Protein AF-A0A839UFT2-F1 (afdb_monomer)

Organism: NCBI:txid300193

Radius of gyration: 17.23 Å; Cα contacts (8 Å, |Δi|>4): 202; chains: 1; bounding box: 42×27×41 Å

pLDDT: mean 89.96, std 6.67, range [66.5, 98.5]

Sequence (139 aa):
MPTDSLATNVKPVEKKPYFDAHYLAPDMVQLQASPLLIDTGQKRILVDTGLTSGTDWAARAGRLTKTLGAAGIAADSISMVVLTHCHPDHIGGLVADPAKQFPSADLILSEAELAIWNSPDAASKLPKWAAEFVPMVQR

Secondary structure (DSSP, 8-state):
-BGGGSSTTS-HHHHHHHHHHTT--SSB-------EEEE-SS-EEEE---PPS--GGGTT---HHHHHHHTT--GGG--EEE-S--SHHHHGGGSS-HHHHSTTPEEE--HHHHHHHTSTTHHHHS-HHHHTTHHHH--

Solvent-accessible surface area (backbone atoms only — not comparable to full-atom values): 8047 Å² total; per-residue (Å²): 83,56,38,77,81,46,70,77,89,55,58,70,87,59,50,44,60,53,29,56,76,68,77,40,62,68,61,47,41,88,80,80,69,74,55,46,79,47,76,74,91,83,48,27,37,29,36,36,39,16,27,48,59,80,40,89,92,40,70,83,46,40,50,52,69,63,51,36,51,75,71,72,42,58,47,64,64,28,46,28,38,37,39,90,53,79,50,59,53,26,42,21,53,43,69,90,44,57,61,77,59,30,63,55,33,51,82,43,66,54,69,70,56,50,54,47,50,60,35,97,60,24,50,78,78,38,59,74,88,53,26,78,50,36,79,69,70,62,108

Foldseek 3Di:
DFCCVPPVVDDLVVQQVVCVVVVHDRTDDDDDLDWDWDDPVVATEIEFQFACDDDPVCPPTNCRCVVCVVVVHDLQRHAEYEYPAPARGGCRRCQPDPCVRRVNYDYHYDPVRLCLLQDPCNLVVDDVNRSVCSVSSND

Mean predicted aligned error: 4.44 Å

Structure (mmCIF, N/CA/C/O backbone):
data_AF-A0A839UFT2-F1
#
_entry.id   AF-A0A839UFT2-F1
#
loop_
_atom_site.group_PDB
_atom_site.id
_atom_site.type_symbol
_atom_site.label_atom_id
_atom_site.label_alt_id
_atom_site.label_comp_id
_atom_site.label_asym_id
_atom_site.label_entity_id
_atom_site.label_seq_id
_atom_site.pdbx_PDB_ins_code
_atom_site.Cartn_x
_atom_site.Cartn_y
_atom_site.Cartn_z
_atom_site.occupancy
_atom_site.B_iso_or_equiv
_atom_site.auth_seq_id
_atom_site.auth_comp_id
_atom_site.auth_asym_id
_atom_site.auth_atom_id
_atom_site.pdbx_PDB_model_num
ATOM 1 N N . MET A 1 1 ? 3.064 2.199 -17.009 1.00 80.19 1 MET A N 1
ATOM 2 C CA . MET A 1 1 ? 4.465 2.092 -16.558 1.00 80.19 1 MET A CA 1
ATOM 3 C C . MET A 1 1 ? 5.276 1.475 -17.686 1.00 80.19 1 MET A C 1
ATOM 5 O O . MET A 1 1 ? 4.747 0.550 -18.290 1.00 80.19 1 MET A O 1
ATOM 9 N N . PRO A 1 2 ? 6.484 1.965 -18.002 1.00 85.56 2 PRO A N 1
ATOM 10 C CA . PRO A 1 2 ? 7.325 1.361 -19.034 1.00 85.56 2 PRO A CA 1
ATOM 11 C C . PRO A 1 2 ? 7.608 -0.118 -18.749 1.00 85.56 2 PRO A C 1
ATOM 13 O O . PRO A 1 2 ? 7.815 -0.496 -17.595 1.00 85.56 2 PRO A O 1
ATOM 16 N N . THR A 1 3 ? 7.632 -0.962 -19.779 1.00 85.25 3 THR A N 1
ATOM 17 C CA . THR A 1 3 ? 7.948 -2.398 -19.637 1.00 85.25 3 THR A CA 1
ATOM 18 C C . THR A 1 3 ? 9.373 -2.651 -19.155 1.00 85.25 3 THR A C 1
ATOM 20 O O . THR A 1 3 ? 9.623 -3.661 -18.504 1.00 85.25 3 THR A O 1
ATOM 23 N N . ASP A 1 4 ? 10.295 -1.714 -19.376 1.00 85.00 4 ASP A N 1
ATOM 24 C CA . ASP A 1 4 ? 11.662 -1.801 -18.855 1.00 85.00 4 ASP A CA 1
ATOM 25 C C . ASP A 1 4 ? 11.774 -1.630 -17.337 1.00 85.00 4 ASP A C 1
ATOM 27 O O . ASP A 1 4 ? 12.805 -1.968 -16.758 1.00 85.00 4 ASP A O 1
ATOM 31 N N . SER A 1 5 ? 10.704 -1.187 -16.671 1.00 83.19 5 SER A N 1
ATOM 32 C CA . SER A 1 5 ? 10.598 -1.225 -15.209 1.00 83.19 5 SER A CA 1
ATOM 33 C C . SER A 1 5 ? 10.250 -2.621 -14.668 1.00 83.19 5 S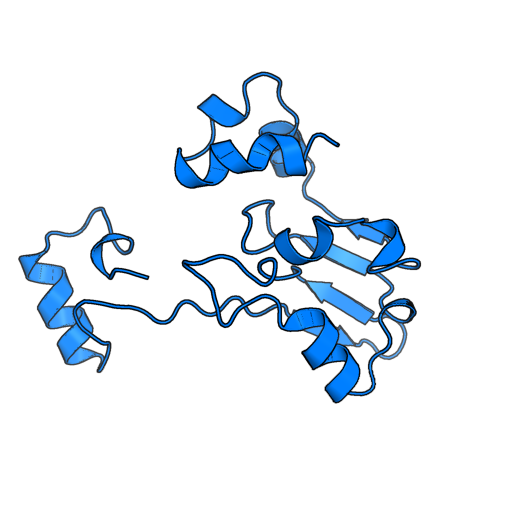ER A C 1
ATOM 35 O O . SER A 1 5 ? 10.272 -2.823 -13.457 1.00 83.19 5 SER A O 1
ATOM 37 N N . LEU A 1 6 ? 9.933 -3.587 -15.538 1.00 85.62 6 LEU A N 1
ATOM 38 C CA . LEU A 1 6 ? 9.634 -4.976 -15.187 1.00 85.62 6 LEU A CA 1
ATOM 39 C C . LEU A 1 6 ? 10.744 -5.910 -15.663 1.00 85.62 6 LEU A C 1
ATOM 41 O O . LEU A 1 6 ? 11.391 -5.662 -16.684 1.00 85.62 6 LEU A O 1
ATOM 45 N N . ALA A 1 7 ? 10.927 -7.015 -14.931 1.00 86.31 7 ALA A N 1
ATOM 46 C CA . ALA A 1 7 ? 11.907 -8.051 -15.260 1.00 86.31 7 ALA A CA 1
ATOM 47 C C . ALA A 1 7 ? 13.280 -7.441 -15.618 1.00 86.31 7 ALA A C 1
ATOM 49 O O . ALA A 1 7 ? 13.861 -7.713 -16.670 1.00 86.31 7 ALA A O 1
ATOM 50 N N . THR A 1 8 ? 13.776 -6.551 -14.749 1.00 87.31 8 THR A N 1
ATOM 51 C CA . THR A 1 8 ? 14.996 -5.747 -14.963 1.00 87.31 8 THR A CA 1
ATOM 52 C C . THR A 1 8 ? 16.267 -6.591 -15.080 1.00 87.31 8 THR A C 1
ATOM 54 O O . THR A 1 8 ? 17.294 -6.105 -15.545 1.00 87.31 8 THR A O 1
ATOM 57 N N . ASN A 1 9 ? 16.194 -7.865 -14.696 1.00 90.25 9 ASN A N 1
ATOM 58 C CA . ASN A 1 9 ? 17.248 -8.866 -14.819 1.00 90.25 9 ASN A CA 1
ATOM 59 C C . ASN A 1 9 ? 17.182 -9.698 -16.119 1.00 90.25 9 ASN A C 1
ATOM 61 O O . ASN A 1 9 ? 18.018 -10.581 -16.301 1.00 90.25 9 ASN A O 1
ATOM 65 N N . VAL A 1 10 ? 16.216 -9.450 -17.010 1.00 90.69 10 VAL A N 1
ATOM 66 C CA . VAL A 1 10 ? 16.033 -10.183 -18.277 1.00 90.69 10 VAL A CA 1
ATOM 67 C C . VAL A 1 10 ? 16.515 -9.336 -19.456 1.00 90.69 10 VAL A C 1
ATOM 69 O O . VAL A 1 10 ? 16.311 -8.118 -19.481 1.00 90.69 10 VAL A O 1
ATOM 72 N N . LYS A 1 11 ? 17.144 -9.955 -20.466 1.00 87.88 11 LYS A N 1
ATOM 73 C CA . LYS A 1 11 ? 17.624 -9.210 -21.640 1.00 87.88 11 LYS A CA 1
ATOM 74 C C . LYS A 1 11 ? 16.436 -8.676 -22.455 1.00 87.88 11 LYS A C 1
ATOM 76 O O . LYS A 1 11 ? 15.457 -9.399 -22.647 1.00 87.88 11 LYS A O 1
ATOM 81 N N . PRO A 1 12 ? 16.514 -7.459 -23.027 1.00 83.06 12 PRO A N 1
ATOM 82 C CA . PRO A 1 12 ? 15.427 -6.900 -23.841 1.00 83.06 12 PRO A CA 1
ATOM 83 C C . PRO A 1 12 ? 14.961 -7.810 -24.989 1.00 83.06 12 PRO A C 1
ATOM 85 O O . PRO A 1 12 ? 13.764 -7.906 -25.251 1.00 83.06 12 PRO A O 1
ATOM 88 N N . VAL A 1 13 ? 15.895 -8.536 -25.620 1.00 88.19 13 VAL A N 1
ATOM 89 C CA . VAL A 1 13 ? 15.613 -9.482 -26.717 1.00 88.19 13 VAL A CA 1
ATOM 90 C C . VAL A 1 13 ? 14.719 -10.658 -26.297 1.00 88.19 13 VAL A C 1
ATOM 92 O O . VAL A 1 13 ? 14.036 -11.230 -27.138 1.00 88.19 13 VAL A O 1
ATOM 95 N N . GLU A 1 14 ? 14.681 -10.995 -25.006 1.00 88.50 14 GLU A N 1
ATOM 96 C CA . GLU A 1 14 ? 13.844 -12.068 -24.451 1.00 88.50 14 GLU A CA 1
ATOM 97 C C . GLU A 1 14 ? 12.487 -11.533 -23.961 1.00 88.50 14 GLU A C 1
ATOM 99 O O . GLU A 1 14 ? 11.471 -12.219 -24.069 1.00 88.50 14 GLU A O 1
ATOM 104 N N . LYS A 1 15 ? 12.446 -10.284 -23.469 1.00 87.00 15 LYS A N 1
ATOM 105 C CA . LYS A 1 15 ? 11.234 -9.660 -22.909 1.00 87.00 15 LYS A CA 1
ATOM 106 C C . LYS A 1 15 ? 10.157 -9.388 -23.956 1.00 87.00 15 LYS A C 1
ATOM 108 O O . LYS A 1 15 ? 8.994 -9.714 -23.732 1.00 87.00 15 LYS A O 1
ATOM 113 N N . LYS A 1 16 ? 10.525 -8.789 -25.095 1.00 85.06 16 LYS A N 1
ATOM 114 C CA . LYS A 1 16 ? 9.539 -8.385 -26.111 1.00 85.06 16 LYS A CA 1
ATOM 115 C C . LYS A 1 16 ? 8.752 -9.581 -26.677 1.00 85.06 16 LYS A C 1
ATOM 117 O O . LYS A 1 16 ? 7.526 -9.512 -26.650 1.00 85.06 16 LYS A O 1
ATOM 122 N N . PRO A 1 17 ? 9.392 -10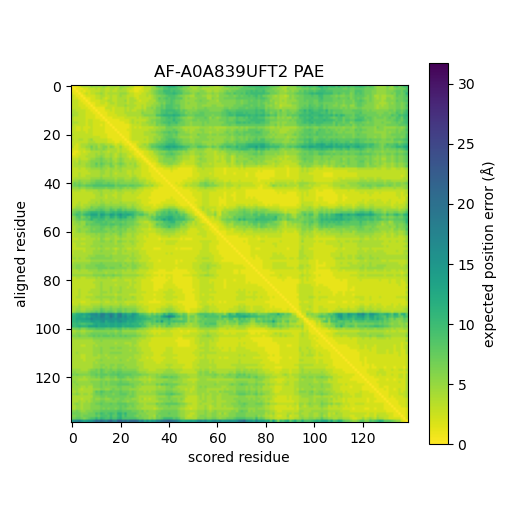.688 -27.112 1.00 89.19 17 PRO A N 1
ATOM 123 C CA . PRO A 1 17 ? 8.659 -11.868 -27.568 1.00 89.19 17 PRO A CA 1
ATOM 124 C C . PRO A 1 17 ? 7.719 -12.444 -26.505 1.00 89.19 17 PRO A C 1
ATOM 126 O O . PRO A 1 17 ? 6.632 -12.896 -26.846 1.00 89.19 17 PRO A O 1
ATOM 129 N N . TYR A 1 18 ? 8.111 -12.405 -25.226 1.00 89.94 18 TYR A N 1
ATOM 130 C CA . TYR A 1 18 ? 7.262 -12.860 -24.125 1.00 89.94 18 TYR A CA 1
ATOM 131 C C . TYR A 1 18 ? 6.002 -11.994 -23.987 1.00 89.94 18 TYR A C 1
ATOM 133 O O . TYR A 1 18 ? 4.895 -12.525 -23.960 1.00 89.94 18 TYR A O 1
ATOM 141 N N . PHE A 1 19 ? 6.138 -10.664 -23.946 1.00 89.12 19 PHE A N 1
ATOM 142 C CA . PHE A 1 19 ? 4.971 -9.779 -23.867 1.00 89.12 19 PHE A CA 1
ATOM 143 C C . PHE A 1 19 ? 4.054 -9.924 -25.085 1.00 89.12 19 PHE A C 1
ATOM 145 O O . PHE A 1 19 ? 2.845 -10.076 -24.903 1.00 89.12 19 PHE A O 1
ATOM 152 N N . ASP A 1 20 ? 4.627 -9.993 -26.290 1.00 87.31 20 ASP A N 1
ATOM 153 C CA . ASP A 1 20 ? 3.875 -10.210 -27.529 1.00 87.31 20 ASP A CA 1
ATOM 154 C C . ASP A 1 20 ? 3.093 -11.543 -27.484 1.00 87.31 20 ASP A C 1
ATOM 156 O O . ASP A 1 20 ? 1.903 -11.577 -27.798 1.00 87.31 20 ASP A O 1
ATOM 160 N N . ALA A 1 21 ? 3.724 -12.634 -27.030 1.00 92.62 21 ALA A N 1
ATOM 161 C CA . ALA A 1 21 ? 3.099 -13.958 -26.925 1.00 92.62 21 ALA A CA 1
ATOM 162 C C . ALA A 1 21 ? 1.961 -14.032 -25.889 1.00 92.62 21 ALA A C 1
ATOM 164 O O . ALA A 1 21 ? 1.095 -14.902 -25.984 1.00 92.62 21 ALA A O 1
ATOM 165 N N . HIS A 1 22 ? 1.949 -13.121 -24.912 1.00 91.56 22 HIS A N 1
ATOM 166 C CA . HIS A 1 22 ? 0.937 -13.041 -23.856 1.00 91.56 22 HIS A CA 1
ATOM 167 C C . HIS A 1 22 ? -0.060 -11.892 -24.049 1.00 91.56 22 HIS A C 1
ATOM 169 O O . HIS A 1 22 ? -0.819 -11.586 -23.129 1.00 91.56 22 HIS A O 1
ATOM 175 N N . TYR A 1 23 ? -0.094 -11.280 -25.238 1.00 90.81 23 TYR A N 1
ATOM 176 C CA . TYR A 1 23 ? -1.000 -10.174 -25.568 1.00 90.81 23 TYR A CA 1
ATOM 177 C C . TYR A 1 23 ? -0.842 -8.962 -24.633 1.00 90.81 23 TYR A C 1
ATOM 179 O O . TYR A 1 23 ? -1.797 -8.227 -24.372 1.00 90.81 23 TYR A O 1
ATOM 187 N N . LEU A 1 24 ? 0.372 -8.752 -24.119 1.00 88.81 24 LEU A N 1
ATOM 188 C CA . LEU A 1 24 ? 0.736 -7.591 -23.318 1.00 88.81 24 LEU A CA 1
ATOM 189 C C . LEU A 1 24 ? 1.364 -6.529 -24.220 1.00 88.81 24 LEU A C 1
ATOM 191 O O . LEU A 1 24 ? 2.088 -6.842 -25.163 1.00 88.81 24 LEU A O 1
ATOM 195 N N . ALA A 1 25 ? 1.093 -5.255 -23.933 1.00 85.31 25 ALA A N 1
ATOM 196 C CA . ALA A 1 25 ? 1.681 -4.169 -24.704 1.00 85.31 25 ALA A CA 1
ATOM 197 C C . ALA A 1 25 ? 3.217 -4.148 -24.522 1.00 85.31 25 ALA A C 1
ATOM 199 O O . ALA A 1 25 ? 3.696 -4.240 -23.389 1.00 85.31 25 ALA A O 1
ATOM 200 N N . PRO A 1 26 ? 3.991 -4.009 -25.615 1.00 77.44 26 PRO A N 1
ATOM 201 C CA . PRO A 1 26 ? 5.437 -4.245 -25.603 1.00 77.44 26 PRO A CA 1
ATOM 202 C C . PRO A 1 26 ? 6.231 -3.165 -24.859 1.00 77.44 26 PRO A C 1
ATOM 204 O O . PRO A 1 26 ? 7.300 -3.457 -24.326 1.00 77.44 26 PRO A O 1
ATOM 207 N N . ASP A 1 27 ? 5.690 -1.946 -24.778 1.00 84.19 27 ASP A N 1
ATOM 208 C CA . ASP A 1 27 ? 6.402 -0.778 -24.241 1.00 84.19 27 ASP A CA 1
ATOM 209 C C . ASP A 1 27 ? 5.813 -0.270 -22.918 1.00 84.19 27 ASP A C 1
ATOM 211 O O . ASP A 1 27 ? 6.482 0.420 -22.148 1.00 84.19 27 ASP A O 1
ATOM 215 N N . MET A 1 28 ? 4.546 -0.592 -22.634 1.00 85.69 28 MET A N 1
ATOM 216 C CA . MET A 1 28 ? 3.808 -0.050 -21.493 1.00 85.69 28 MET A CA 1
ATOM 217 C C . MET A 1 28 ? 2.936 -1.109 -20.831 1.00 85.69 28 MET A C 1
ATOM 219 O O . MET A 1 28 ? 2.046 -1.675 -21.451 1.00 85.69 28 MET A O 1
ATOM 223 N N . VAL A 1 29 ? 3.106 -1.287 -19.526 1.00 84.94 29 VAL A N 1
ATOM 224 C CA . VAL A 1 29 ? 2.220 -2.097 -18.689 1.00 84.94 29 VAL A CA 1
ATOM 225 C C . VAL A 1 29 ? 1.238 -1.218 -17.933 1.00 84.94 29 VAL A C 1
ATOM 227 O O . VAL A 1 29 ? 1.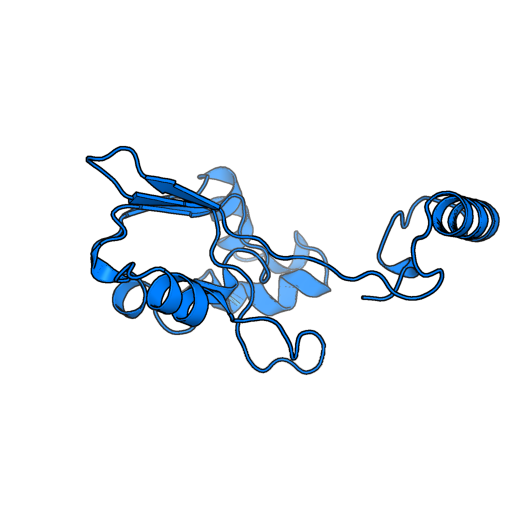586 -0.166 -17.376 1.00 84.94 29 VAL A O 1
ATOM 230 N N . GLN A 1 30 ? -0.007 -1.682 -17.884 1.00 84.19 30 GLN A N 1
ATOM 231 C CA . GLN A 1 30 ? -1.009 -1.168 -16.968 1.00 84.19 30 GLN A CA 1
ATOM 232 C C . GLN A 1 30 ? -0.793 -1.799 -15.589 1.00 84.19 30 GLN A C 1
ATOM 234 O O . GLN A 1 30 ? -1.195 -2.932 -15.346 1.00 84.19 30 GLN A O 1
ATOM 239 N N . LEU A 1 31 ? -0.152 -1.056 -14.687 1.00 82.81 31 LEU A N 1
ATOM 240 C CA . LEU A 1 31 ? -0.033 -1.460 -13.290 1.00 82.81 31 LEU A CA 1
ATOM 241 C C . LEU A 1 31 ? -1.388 -1.277 -12.596 1.00 82.81 31 LEU A C 1
ATOM 243 O O . LEU A 1 31 ? -1.991 -0.203 -12.675 1.00 82.81 31 LEU A O 1
ATOM 247 N N . GLN A 1 32 ? -1.865 -2.323 -11.928 1.00 85.94 32 GLN A N 1
ATOM 248 C CA . GLN A 1 32 ? -3.100 -2.291 -11.152 1.00 85.94 32 GLN A CA 1
ATOM 249 C C . GLN A 1 32 ? -2.766 -2.309 -9.661 1.00 85.94 32 GLN A C 1
ATOM 251 O O . GLN A 1 32 ? -2.417 -3.352 -9.122 1.00 85.94 32 GLN A O 1
ATOM 256 N N . ALA A 1 33 ? -2.926 -1.172 -8.987 1.00 87.81 33 ALA A N 1
ATOM 257 C CA . ALA A 1 33 ? -2.968 -1.142 -7.530 1.00 87.81 33 ALA A CA 1
ATOM 258 C C . ALA A 1 33 ? -4.389 -1.502 -7.082 1.00 87.81 33 ALA A C 1
ATOM 260 O O . ALA A 1 33 ? -5.324 -0.722 -7.293 1.00 87.81 33 ALA A O 1
ATOM 261 N N . SER A 1 34 ? -4.548 -2.700 -6.524 1.00 91.50 34 SER A N 1
ATOM 262 C CA . SER A 1 34 ? -5.856 -3.277 -6.199 1.00 91.50 34 SER A CA 1
ATOM 263 C C . SER A 1 34 ? -5.935 -3.624 -4.713 1.00 91.50 34 SER A C 1
ATOM 265 O O . SER A 1 34 ? -5.662 -4.766 -4.349 1.00 91.50 34 SER A O 1
ATOM 267 N N . PRO A 1 35 ? -6.304 -2.659 -3.852 1.00 95.12 35 PRO A N 1
ATOM 268 C CA . PRO A 1 35 ? -6.653 -2.950 -2.469 1.00 95.12 35 PRO A CA 1
ATOM 269 C C . PRO A 1 35 ? -7.741 -4.021 -2.374 1.00 95.12 35 PRO A C 1
ATOM 271 O O . PRO A 1 35 ? -8.686 -4.023 -3.171 1.00 95.12 35 PRO A O 1
ATOM 274 N N . LEU A 1 36 ? -7.630 -4.903 -1.384 1.00 97.25 36 LEU A N 1
ATOM 275 C CA . LEU A 1 36 ? -8.604 -5.963 -1.128 1.00 97.25 36 LEU A CA 1
ATOM 276 C C . LEU A 1 36 ? -9.428 -5.617 0.108 1.00 97.25 36 LEU A C 1
ATOM 278 O O . LEU A 1 36 ? -8.875 -5.365 1.172 1.00 97.25 36 LEU A O 1
ATOM 282 N N . LEU A 1 37 ? -10.753 -5.671 -0.008 1.00 97.94 37 LEU A N 1
ATOM 283 C CA . LEU A 1 37 ? -11.643 -5.605 1.145 1.00 97.94 37 LEU A CA 1
ATOM 284 C C . LEU A 1 37 ? -12.129 -7.008 1.512 1.00 97.94 37 LEU A C 1
ATOM 286 O O . LEU A 1 37 ? -12.694 -7.713 0.676 1.00 97.94 37 LEU A O 1
ATOM 290 N N . ILE A 1 38 ? -11.954 -7.377 2.775 1.00 98.38 38 ILE A N 1
ATOM 291 C CA . ILE A 1 38 ? -12.481 -8.605 3.367 1.00 98.38 38 ILE A CA 1
ATOM 292 C C . ILE A 1 38 ? -13.590 -8.207 4.340 1.00 98.38 38 ILE A C 1
ATOM 294 O O . ILE A 1 38 ? -13.334 -7.514 5.324 1.00 98.38 38 ILE A O 1
ATOM 298 N N . ASP A 1 39 ? -14.816 -8.649 4.068 1.00 97.75 39 ASP A N 1
ATOM 299 C CA . ASP A 1 39 ? -15.962 -8.480 4.964 1.00 97.75 39 ASP A CA 1
ATOM 300 C C . ASP A 1 39 ? -16.311 -9.837 5.588 1.00 97.75 39 ASP A C 1
ATOM 302 O O . ASP A 1 39 ? -16.671 -10.785 4.889 1.00 97.75 39 ASP A O 1
ATOM 306 N N . THR A 1 40 ? -16.157 -9.946 6.907 1.00 97.25 40 THR A N 1
ATOM 307 C CA . THR A 1 40 ? -16.459 -11.173 7.663 1.00 97.25 40 THR A CA 1
ATOM 308 C C . THR A 1 40 ? -17.888 -11.194 8.211 1.00 97.25 40 THR A C 1
ATOM 310 O O . THR A 1 40 ? -18.255 -12.113 8.943 1.00 97.25 40 THR A O 1
ATOM 313 N N . GLY A 1 41 ? -18.681 -10.153 7.939 1.00 95.88 41 GLY A N 1
ATOM 314 C CA . GLY A 1 41 ? -19.973 -9.883 8.572 1.00 95.88 41 GLY A CA 1
ATOM 315 C C . GLY A 1 41 ? -19.868 -9.231 9.955 1.00 95.88 41 GLY A C 1
ATOM 316 O O . GLY A 1 41 ? -20.845 -8.663 10.434 1.00 95.88 41 GLY A O 1
ATOM 317 N N . GLN A 1 42 ? -18.695 -9.280 10.595 1.00 95.81 42 GLN A N 1
ATOM 318 C CA . GLN A 1 42 ? -18.424 -8.638 11.892 1.00 95.81 42 GLN A CA 1
ATOM 319 C C . GLN A 1 42 ? -17.367 -7.539 11.789 1.00 95.81 42 GLN A C 1
ATOM 321 O O . GLN A 1 42 ? -17.379 -6.585 12.563 1.00 95.81 42 GLN A O 1
ATOM 326 N N . LYS A 1 43 ? -16.426 -7.696 10.856 1.00 96.62 43 LYS A N 1
ATOM 327 C CA . LYS A 1 43 ? -15.311 -6.783 10.625 1.00 96.62 43 LYS A CA 1
ATOM 328 C C . LYS A 1 43 ? -15.127 -6.563 9.134 1.00 96.62 43 LYS A C 1
ATOM 330 O O . LYS A 1 43 ? -15.300 -7.482 8.335 1.00 96.62 43 LYS A O 1
ATOM 335 N N . ARG A 1 44 ? -14.695 -5.352 8.795 1.00 98.19 44 ARG A N 1
ATOM 336 C CA . ARG A 1 44 ? -14.201 -4.993 7.466 1.00 98.19 44 ARG A CA 1
ATOM 337 C C . ARG A 1 44 ? -12.715 -4.715 7.557 1.00 98.19 44 ARG A C 1
ATOM 339 O O . ARG A 1 44 ? -12.297 -3.821 8.298 1.00 98.19 44 ARG A O 1
ATOM 346 N N . ILE A 1 45 ? -11.944 -5.513 6.837 1.00 98.50 45 ILE A N 1
ATOM 347 C CA . ILE A 1 45 ? -10.486 -5.469 6.814 1.00 98.50 45 ILE A CA 1
ATOM 348 C C . ILE A 1 45 ? -10.078 -5.033 5.418 1.00 98.50 45 ILE A C 1
ATOM 350 O O . ILE A 1 45 ? -10.390 -5.707 4.437 1.00 98.50 45 ILE A O 1
ATOM 354 N N . LEU A 1 46 ? -9.398 -3.902 5.335 1.00 98.25 46 LEU A N 1
ATOM 355 C CA . LEU A 1 46 ? -8.846 -3.389 4.097 1.00 98.25 46 LEU A CA 1
ATOM 356 C C . LEU A 1 46 ? -7.364 -3.768 4.021 1.00 98.25 46 LEU A C 1
ATOM 358 O O . LEU A 1 46 ? -6.594 -3.406 4.904 1.00 98.25 46 LEU A O 1
ATOM 362 N N . VAL A 1 47 ? -6.966 -4.497 2.984 1.00 98.31 47 VAL A N 1
ATOM 363 C CA . VAL A 1 47 ? -5.567 -4.825 2.698 1.00 98.31 47 VAL A CA 1
ATOM 364 C C . VAL A 1 47 ? -5.047 -3.846 1.654 1.00 98.31 47 VAL A C 1
ATOM 366 O O . VAL A 1 47 ? -5.556 -3.818 0.529 1.00 98.31 47 VAL A O 1
ATOM 369 N N . ASP A 1 48 ? -4.036 -3.071 2.042 1.00 96.88 48 ASP A N 1
ATOM 370 C CA . ASP A 1 48 ? -3.476 -1.930 1.316 1.00 96.88 48 ASP A CA 1
ATOM 371 C C . ASP A 1 48 ? -4.482 -0.812 1.007 1.00 96.88 48 ASP A C 1
ATOM 373 O O . ASP A 1 48 ? -5.691 -0.934 1.182 1.00 96.88 48 ASP A O 1
ATOM 377 N N . THR A 1 49 ? -3.977 0.339 0.565 1.00 94.94 49 THR A N 1
ATOM 378 C CA . THR A 1 49 ? -4.787 1.548 0.338 1.00 94.94 49 THR A CA 1
ATOM 379 C C . THR A 1 49 ? -4.592 2.197 -1.033 1.00 94.94 49 THR A C 1
ATOM 381 O O . THR A 1 49 ? -5.267 3.174 -1.369 1.00 94.94 49 THR A O 1
ATOM 384 N N . GLY A 1 50 ? -3.740 1.615 -1.877 1.00 93.00 50 GLY A N 1
ATOM 385 C CA . GLY A 1 50 ? -3.484 2.118 -3.222 1.00 93.00 50 GLY A CA 1
ATOM 386 C C . GLY A 1 50 ? -2.589 3.360 -3.230 1.00 93.00 50 GLY A C 1
ATOM 387 O O . GLY A 1 50 ? -2.090 3.798 -2.197 1.00 93.00 50 GLY A O 1
ATOM 388 N N . LEU A 1 51 ? -2.415 3.955 -4.414 1.00 90.06 51 LEU A N 1
ATOM 389 C CA . LEU A 1 51 ? -1.691 5.218 -4.590 1.00 90.06 51 LEU A CA 1
ATOM 390 C C . LEU A 1 51 ? -2.574 6.426 -4.259 1.00 90.06 51 LEU A C 1
ATOM 392 O O . LEU A 1 51 ? -3.788 6.392 -4.468 1.00 90.06 51 LEU A O 1
ATOM 396 N N . THR A 1 52 ? -1.936 7.545 -3.923 1.00 84.81 52 THR A N 1
ATOM 397 C CA . THR A 1 52 ? -2.546 8.883 -3.907 1.00 84.81 52 THR A CA 1
ATOM 398 C C . THR A 1 52 ? -3.044 9.303 -5.297 1.00 84.81 52 THR A C 1
ATOM 400 O O . THR A 1 52 ? -2.450 8.970 -6.324 1.00 84.81 52 THR A O 1
ATOM 403 N N . SER A 1 53 ? -4.136 10.070 -5.351 1.00 81.69 53 SER A N 1
ATOM 404 C CA . SER A 1 53 ? -4.617 10.698 -6.589 1.00 81.69 53 SER A CA 1
ATOM 405 C C . SER A 1 53 ? -3.733 11.869 -7.027 1.00 81.69 53 SER A C 1
ATOM 407 O O . SER A 1 53 ? -3.193 12.579 -6.183 1.00 81.69 53 SER A O 1
ATOM 409 N N . GLY A 1 54 ? -3.702 12.160 -8.330 1.00 73.75 54 GLY A N 1
ATOM 410 C CA . GLY A 1 54 ? -3.174 13.432 -8.839 1.00 73.75 54 GLY A CA 1
ATOM 411 C C . GLY A 1 54 ? -1.662 13.476 -9.061 1.00 73.75 54 GLY A C 1
ATOM 412 O O . GLY A 1 54 ? -1.101 14.562 -9.131 1.00 73.75 54 GLY A O 1
ATOM 413 N N . THR A 1 55 ? -1.001 12.324 -9.186 1.00 74.69 55 THR A N 1
ATOM 414 C CA . THR A 1 55 ? 0.387 12.257 -9.663 1.00 74.69 55 THR A CA 1
ATOM 415 C C . THR A 1 55 ? 0.423 12.145 -11.190 1.00 74.69 55 THR A C 1
ATOM 417 O O . THR A 1 55 ? -0.406 11.454 -11.788 1.00 74.69 55 THR A O 1
ATOM 420 N N . ASP A 1 56 ? 1.406 12.783 -11.832 1.00 79.12 56 ASP A N 1
ATOM 421 C CA . ASP A 1 56 ? 1.523 12.813 -13.301 1.00 79.12 56 ASP A CA 1
ATOM 422 C C . ASP A 1 56 ? 1.645 11.411 -13.914 1.00 79.12 56 ASP A C 1
ATOM 424 O O . ASP A 1 56 ? 1.043 11.100 -14.943 1.00 79.12 56 ASP A O 1
ATOM 428 N N . TRP A 1 57 ? 2.389 10.523 -13.252 1.00 77.38 57 TRP A N 1
ATOM 429 C CA . TRP A 1 57 ? 2.639 9.164 -13.731 1.00 77.38 57 TRP A CA 1
ATOM 430 C C . TRP A 1 57 ? 1.502 8.178 -13.411 1.00 77.38 57 TRP A C 1
ATOM 432 O O . TRP A 1 57 ? 1.449 7.097 -14.005 1.00 77.38 57 TRP A O 1
ATOM 442 N N . ALA A 1 58 ? 0.575 8.540 -12.514 1.00 80.19 58 ALA A N 1
ATOM 443 C CA . ALA A 1 58 ? -0.557 7.708 -12.112 1.00 80.19 58 ALA A CA 1
ATOM 444 C C . ALA A 1 58 ? -1.886 8.480 -12.111 1.00 80.19 58 ALA A C 1
ATOM 446 O O . ALA A 1 58 ? -2.720 8.317 -11.221 1.00 80.19 58 ALA A O 1
ATOM 447 N N . ALA A 1 59 ? -2.140 9.261 -13.166 1.00 84.50 59 ALA A N 1
ATOM 448 C CA . ALA A 1 59 ? -3.332 10.106 -13.308 1.00 84.50 59 ALA A CA 1
ATOM 449 C C . ALA A 1 59 ? -4.688 9.379 -13.127 1.00 84.50 59 ALA A C 1
ATOM 451 O O . ALA A 1 59 ? -5.712 10.017 -12.895 1.00 84.50 59 ALA A O 1
ATOM 452 N N . ARG A 1 60 ? -4.720 8.042 -13.243 1.00 86.00 60 ARG A N 1
ATOM 453 C CA . ARG A 1 60 ? -5.922 7.204 -13.059 1.00 86.00 60 ARG A CA 1
ATOM 454 C C . ARG A 1 60 ? -6.005 6.504 -11.692 1.00 86.00 60 ARG A C 1
ATOM 456 O O . ARG A 1 60 ? -6.946 5.736 -11.480 1.00 86.00 60 ARG A O 1
ATOM 463 N N . ALA A 1 61 ? -5.035 6.713 -10.804 1.00 88.56 61 ALA A N 1
ATOM 464 C CA . ALA A 1 61 ? -4.973 6.098 -9.479 1.00 88.56 61 ALA A CA 1
ATOM 465 C C . ALA A 1 61 ? -5.767 6.901 -8.425 1.00 88.56 61 ALA A C 1
ATOM 467 O O . ALA A 1 61 ? -6.584 7.752 -8.780 1.00 88.56 61 ALA A O 1
ATOM 468 N N . GLY A 1 62 ? -5.605 6.592 -7.131 1.00 89.06 62 GLY A N 1
ATOM 469 C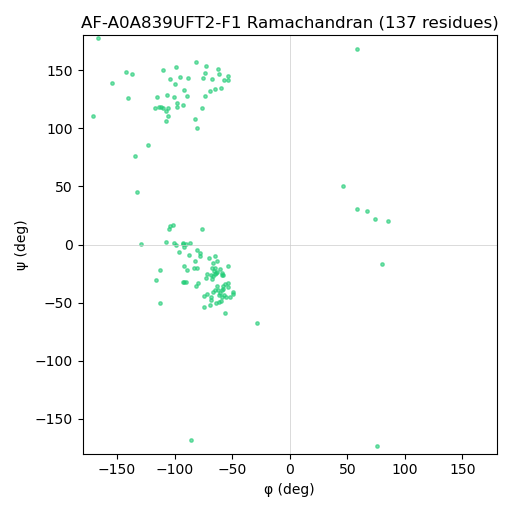 CA . GLY A 1 62 ? -6.313 7.295 -6.048 1.00 89.06 62 GLY A CA 1
ATOM 470 C C . GLY A 1 62 ? -7.820 7.068 -6.017 1.00 89.06 62 GLY A C 1
ATOM 471 O O . GLY A 1 62 ? -8.587 7.935 -5.606 1.00 89.06 62 GLY A O 1
ATOM 472 N N . ARG A 1 63 ? -8.277 5.904 -6.487 1.00 91.19 63 ARG A N 1
ATOM 473 C CA . ARG A 1 63 ? -9.708 5.606 -6.645 1.00 91.19 63 ARG A CA 1
ATOM 474 C C . ARG A 1 63 ? -10.345 4.934 -5.433 1.00 91.19 63 ARG A C 1
ATOM 476 O O . ARG A 1 63 ? -11.550 4.692 -5.482 1.00 91.19 63 ARG A O 1
ATOM 483 N N . LEU A 1 64 ? -9.586 4.628 -4.381 1.00 92.69 64 LEU A N 1
ATOM 484 C CA . LEU A 1 64 ? -10.055 3.810 -3.261 1.00 92.69 64 LEU A CA 1
ATOM 485 C C . LEU A 1 64 ? -11.315 4.385 -2.600 1.00 92.69 64 LEU A C 1
ATOM 487 O O . LEU A 1 64 ? -12.356 3.736 -2.637 1.00 92.69 64 LEU A O 1
ATOM 491 N N . THR A 1 65 ? -11.262 5.620 -2.091 1.00 89.56 65 THR A N 1
ATOM 492 C CA . THR A 1 65 ? -12.400 6.270 -1.411 1.00 89.56 65 THR A CA 1
ATOM 493 C C . THR A 1 65 ? -13.645 6.307 -2.291 1.00 89.56 65 THR A C 1
ATOM 495 O O . THR A 1 65 ? -14.740 5.952 -1.863 1.00 89.56 65 THR A O 1
ATOM 498 N N . LYS A 1 66 ? -13.472 6.684 -3.565 1.00 91.38 66 LYS A N 1
ATOM 499 C CA . LYS A 1 66 ? -14.563 6.717 -4.545 1.00 91.38 66 LYS A CA 1
ATOM 500 C C . LYS A 1 66 ? -15.155 5.325 -4.783 1.00 91.38 66 LYS A C 1
ATOM 502 O O . LYS A 1 66 ? -16.363 5.204 -4.953 1.00 91.38 66 LYS A O 1
ATOM 507 N N . THR A 1 67 ? -14.316 4.293 -4.822 1.00 93.88 67 THR A N 1
ATOM 508 C CA . THR A 1 67 ? -14.735 2.908 -5.078 1.00 93.88 67 THR A CA 1
ATOM 509 C C . THR A 1 67 ? -15.481 2.326 -3.880 1.00 93.88 67 THR A C 1
ATOM 511 O O . THR A 1 67 ? -16.536 1.733 -4.073 1.00 93.88 67 THR A O 1
ATOM 514 N N . LEU A 1 68 ? -15.005 2.574 -2.655 1.00 94.81 68 LEU A N 1
ATOM 515 C CA . LEU A 1 68 ? -15.716 2.208 -1.425 1.00 94.81 68 LEU A CA 1
ATOM 516 C C . LEU A 1 68 ? -17.089 2.890 -1.355 1.00 94.81 68 LEU A C 1
ATOM 518 O O . LEU A 1 68 ? -18.101 2.216 -1.175 1.00 94.81 68 LEU A O 1
ATOM 522 N N . GLY A 1 69 ? -17.146 4.203 -1.605 1.00 95.00 69 GLY A N 1
ATOM 523 C CA . GLY A 1 69 ? -18.406 4.950 -1.616 1.00 95.00 69 GLY A CA 1
ATOM 524 C C . GLY A 1 69 ? -19.395 4.446 -2.672 1.00 95.00 69 GLY A C 1
ATOM 525 O O . GLY A 1 69 ? -20.575 4.274 -2.377 1.00 9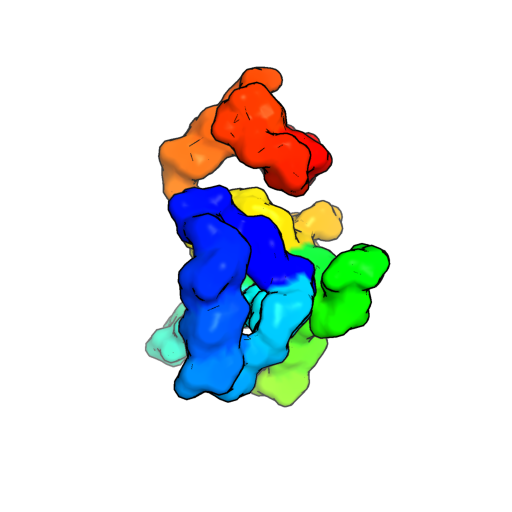5.00 69 GLY A O 1
ATOM 526 N N . ALA A 1 70 ? -18.920 4.129 -3.881 1.00 97.06 70 ALA A N 1
ATOM 527 C CA . ALA A 1 70 ? -19.754 3.542 -4.933 1.00 97.06 70 ALA A CA 1
ATOM 528 C C . ALA A 1 70 ? -20.282 2.138 -4.579 1.00 97.06 70 ALA A C 1
ATOM 530 O O . ALA A 1 70 ? -21.333 1.743 -5.077 1.00 97.06 70 ALA A O 1
ATOM 531 N N . ALA A 1 71 ? -19.579 1.406 -3.712 1.00 96.31 71 ALA A N 1
ATOM 532 C CA . ALA A 1 71 ? -20.010 0.118 -3.176 1.00 96.31 71 ALA A CA 1
ATOM 533 C C . ALA A 1 71 ? -20.906 0.241 -1.925 1.00 96.31 71 ALA A C 1
ATOM 535 O O . ALA A 1 71 ? -21.303 -0.776 -1.362 1.00 96.31 71 ALA A O 1
ATOM 536 N N . GLY A 1 72 ? -21.227 1.461 -1.470 1.00 96.88 72 GLY A N 1
ATOM 537 C CA . GLY A 1 72 ? -22.015 1.688 -0.253 1.00 96.88 72 GLY A CA 1
ATOM 538 C C . GLY A 1 72 ? -21.243 1.428 1.045 1.00 96.88 72 GLY A C 1
ATOM 539 O O . GLY A 1 72 ? -21.844 1.164 2.084 1.00 96.88 72 GLY A O 1
ATOM 540 N N . ILE A 1 73 ? -19.911 1.478 0.992 1.00 97.06 73 ILE A N 1
ATOM 541 C CA . ILE A 1 73 ? -19.028 1.177 2.119 1.00 97.06 73 ILE A CA 1
ATOM 542 C C . ILE A 1 73 ? -18.468 2.490 2.649 1.00 97.06 73 ILE A C 1
ATOM 544 O O . ILE A 1 73 ? -17.669 3.159 1.992 1.00 97.06 73 ILE A O 1
ATOM 548 N N . ALA A 1 74 ? -18.911 2.866 3.844 1.00 95.00 74 ALA A N 1
ATOM 549 C CA . ALA A 1 74 ? -18.420 4.048 4.531 1.00 95.00 74 ALA A CA 1
ATOM 550 C C . ALA A 1 74 ? -17.018 3.791 5.111 1.00 95.00 74 ALA A C 1
ATOM 552 O O . ALA A 1 74 ? -16.716 2.682 5.557 1.00 95.00 74 ALA A O 1
ATOM 553 N N . ALA A 1 75 ? -16.145 4.798 5.084 1.00 93.00 75 ALA A N 1
ATOM 554 C CA . ALA A 1 75 ? -14.757 4.638 5.518 1.00 93.00 75 ALA A CA 1
ATOM 555 C C . ALA A 1 75 ? -14.626 4.385 7.034 1.00 93.00 75 ALA A C 1
ATOM 557 O O . ALA A 1 75 ? -13.735 3.659 7.460 1.00 93.00 75 ALA A O 1
ATOM 558 N N . ASP A 1 76 ? -15.554 4.913 7.832 1.00 94.81 76 ASP A N 1
ATOM 559 C CA . ASP A 1 76 ? -15.685 4.649 9.272 1.00 94.81 76 ASP A CA 1
ATOM 560 C C . ASP A 1 76 ? -16.115 3.206 9.592 1.00 94.81 76 ASP A C 1
ATOM 562 O O . ASP A 1 76 ? -15.877 2.712 10.688 1.00 94.81 76 ASP A O 1
ATOM 566 N N . SER A 1 77 ? -16.702 2.491 8.630 1.00 96.81 77 SER A N 1
ATOM 567 C CA . SER A 1 77 ? -17.048 1.077 8.792 1.00 96.81 77 SER A CA 1
ATOM 568 C C . SER A 1 77 ? -15.848 0.138 8.637 1.00 96.81 77 SER A C 1
ATOM 570 O O . SER A 1 77 ? -15.971 -1.058 8.906 1.00 96.81 77 SER A O 1
ATOM 572 N N . ILE A 1 78 ? -14.698 0.650 8.181 1.00 97.62 78 ILE A N 1
ATOM 573 C CA . ILE A 1 78 ? -13.456 -0.117 8.103 1.00 97.62 78 ILE A CA 1
ATOM 574 C C . ILE A 1 78 ? -12.882 -0.244 9.512 1.00 97.62 78 ILE A C 1
ATOM 576 O O . ILE A 1 78 ? -12.533 0.742 10.150 1.00 97.62 78 ILE A O 1
ATOM 580 N N . SER A 1 79 ? -12.781 -1.484 9.983 1.00 97.62 79 SER A N 1
ATOM 581 C CA . SER A 1 79 ? -12.291 -1.803 11.329 1.00 97.62 79 SER A CA 1
ATOM 582 C C . SER A 1 79 ? -10.779 -2.001 11.395 1.00 97.62 79 SER A C 1
ATOM 584 O O . SER A 1 79 ? -10.189 -1.921 12.465 1.00 97.62 79 SER A O 1
ATOM 586 N N . MET A 1 80 ? -10.148 -2.308 10.262 1.00 97.62 80 MET A N 1
ATOM 587 C CA . MET A 1 80 ? -8.719 -2.586 10.206 1.00 97.62 80 MET A CA 1
ATOM 588 C C . MET A 1 80 ? -8.176 -2.277 8.818 1.00 97.62 80 MET A C 1
ATOM 590 O O . MET A 1 80 ? -8.806 -2.624 7.816 1.00 97.62 80 MET A O 1
ATOM 594 N N . VAL A 1 81 ? -6.991 -1.680 8.774 1.00 97.50 81 VAL A N 1
ATOM 595 C CA . VAL A 1 81 ? -6.191 -1.520 7.561 1.00 97.50 81 VAL A CA 1
ATOM 596 C C . VAL A 1 81 ? -4.898 -2.299 7.755 1.00 97.50 81 VAL A C 1
ATOM 598 O O . VAL A 1 81 ? -4.118 -1.999 8.655 1.00 97.50 81 VAL A O 1
ATOM 601 N N . VAL A 1 82 ? -4.672 -3.309 6.922 1.00 97.81 82 VAL A N 1
ATOM 602 C CA . VAL A 1 82 ? -3.460 -4.130 6.926 1.00 97.81 82 VAL A CA 1
ATOM 603 C C . VAL A 1 82 ? -2.613 -3.733 5.731 1.00 97.81 82 VAL A C 1
ATOM 605 O O . VAL A 1 82 ? -3.035 -3.898 4.589 1.00 97.81 82 VAL A O 1
ATOM 608 N N . LEU A 1 83 ? -1.418 -3.218 5.980 1.00 96.75 83 LEU A N 1
ATOM 609 C CA . LEU A 1 83 ? -0.457 -2.919 4.927 1.00 96.75 83 LEU A CA 1
ATOM 610 C C . LEU A 1 83 ? 0.414 -4.147 4.671 1.00 96.75 83 LEU A C 1
ATOM 612 O O . LEU A 1 83 ? 1.013 -4.699 5.596 1.00 96.75 83 LEU A O 1
ATOM 616 N N . THR A 1 84 ? 0.506 -4.559 3.409 1.00 97.31 84 THR A N 1
ATOM 617 C CA . THR A 1 84 ? 1.461 -5.593 2.991 1.00 97.31 84 THR A CA 1
ATOM 618 C C . THR A 1 84 ? 2.892 -5.081 3.126 1.00 97.31 84 THR A C 1
ATOM 620 O O . THR A 1 84 ? 3.765 -5.820 3.577 1.00 97.31 84 THR A O 1
ATOM 623 N N . HIS A 1 85 ? 3.114 -3.817 2.756 1.00 95.38 85 HIS A N 1
ATOM 624 C CA . HIS A 1 85 ? 4.364 -3.074 2.886 1.00 95.38 85 HIS A CA 1
ATOM 625 C C . HIS A 1 85 ? 4.119 -1.566 2.664 1.00 95.38 85 HIS A C 1
ATOM 627 O O . HIS A 1 85 ? 2.995 -1.151 2.369 1.00 95.38 85 HIS A O 1
ATOM 633 N N . CYS A 1 86 ? 5.155 -0.733 2.796 1.00 93.81 86 CYS A N 1
ATOM 634 C CA . CYS A 1 86 ? 5.024 0.731 2.806 1.00 93.81 86 CYS A CA 1
ATOM 635 C C . CYS A 1 86 ? 5.386 1.427 1.483 1.00 93.81 86 CYS A C 1
ATOM 637 O O . CYS A 1 86 ? 5.576 2.646 1.464 1.00 93.81 86 CYS A O 1
ATOM 639 N N . HIS A 1 87 ? 5.451 0.706 0.357 1.00 93.00 87 HIS A N 1
ATOM 640 C CA . HIS A 1 87 ? 5.618 1.385 -0.928 1.00 93.00 87 HIS A CA 1
ATOM 641 C C . HIS A 1 87 ? 4.424 2.316 -1.233 1.00 93.00 87 HIS A C 1
ATOM 643 O O . HIS A 1 87 ? 3.295 2.050 -0.804 1.00 93.00 87 HIS A O 1
ATOM 649 N N . PRO A 1 88 ? 4.644 3.410 -1.987 1.00 89.12 88 PRO A N 1
ATOM 650 C CA . PRO A 1 88 ? 3.644 4.457 -2.223 1.00 89.12 88 PRO A CA 1
ATOM 651 C C . PRO A 1 88 ? 2.353 3.979 -2.885 1.00 89.12 88 PRO A C 1
ATOM 653 O O . PRO A 1 88 ? 1.316 4.620 -2.744 1.00 89.12 88 PRO A O 1
ATOM 656 N N . ASP A 1 89 ? 2.393 2.870 -3.615 1.00 89.88 89 ASP A N 1
ATOM 657 C CA . ASP A 1 89 ? 1.231 2.241 -4.232 1.00 89.88 89 ASP A CA 1
ATOM 658 C C . ASP A 1 89 ? 0.398 1.372 -3.292 1.00 89.88 89 ASP A C 1
ATOM 660 O O . ASP A 1 89 ? -0.701 0.962 -3.666 1.00 89.88 89 ASP A O 1
ATOM 664 N N . HIS A 1 90 ? 0.858 1.190 -2.056 1.00 94.31 90 HIS A N 1
ATOM 665 C CA . HIS A 1 90 ? 0.167 0.455 -1.002 1.00 94.31 90 HIS A CA 1
ATOM 666 C C . HIS A 1 90 ? -0.278 1.385 0.124 1.00 94.31 90 HIS A C 1
ATOM 668 O O . HIS A 1 90 ? -1.453 1.392 0.489 1.00 94.31 90 HIS A O 1
ATOM 674 N N . ILE A 1 91 ? 0.620 2.223 0.643 1.00 91.94 91 ILE A N 1
ATOM 675 C CA . ILE A 1 91 ? 0.311 3.165 1.732 1.00 91.94 91 ILE A CA 1
ATOM 676 C C . ILE A 1 91 ? -0.241 4.514 1.229 1.00 91.94 91 ILE A C 1
ATOM 678 O O . ILE A 1 91 ? -0.703 5.332 2.019 1.00 91.94 91 ILE A O 1
ATOM 682 N N . GLY A 1 92 ? -0.219 4.766 -0.084 1.00 89.94 92 GLY A N 1
ATOM 683 C CA . GLY A 1 92 ? -0.580 6.047 -0.704 1.00 89.94 92 GLY A CA 1
ATOM 684 C C . GLY A 1 92 ? -1.961 6.594 -0.319 1.00 89.94 92 GLY A C 1
ATOM 685 O O . GLY A 1 92 ? -2.144 7.803 -0.169 1.00 89.94 92 GLY A O 1
ATOM 686 N N . GLY A 1 93 ? -2.938 5.720 -0.089 1.00 88.69 93 GLY A N 1
ATOM 687 C CA . GLY A 1 93 ? -4.271 6.114 0.369 1.00 88.69 93 GLY A CA 1
ATOM 688 C C . GLY A 1 93 ? -4.310 6.695 1.788 1.00 88.69 93 GLY A C 1
ATOM 689 O O . GLY A 1 93 ? -5.291 7.345 2.137 1.00 88.69 93 GLY A O 1
ATOM 690 N N . LEU A 1 94 ? -3.255 6.513 2.587 1.00 88.12 94 LEU A N 1
ATOM 691 C CA . LEU A 1 94 ? -3.139 7.010 3.963 1.00 88.12 94 LEU A CA 1
ATOM 692 C C . LEU A 1 94 ? -2.383 8.348 4.072 1.00 88.12 94 LEU A C 1
ATOM 694 O O . LEU A 1 94 ? -2.342 8.945 5.137 1.00 88.12 94 LEU A O 1
ATOM 698 N N . VAL A 1 95 ? -1.804 8.861 2.986 1.00 71.56 95 VAL A N 1
ATOM 699 C CA . VAL A 1 95 ? -0.770 9.922 3.011 1.00 71.56 95 VAL A CA 1
ATOM 700 C C . VAL A 1 95 ? -1.250 11.290 3.495 1.00 71.56 95 VAL A C 1
ATOM 702 O O . VAL A 1 95 ? -0.452 12.081 4.001 1.00 71.56 95 VAL A O 1
ATOM 705 N N . ALA A 1 96 ? -2.535 11.595 3.321 1.00 69.31 96 ALA A N 1
ATOM 706 C CA . ALA A 1 96 ? -3.083 12.874 3.754 1.00 69.31 96 ALA A CA 1
ATOM 707 C C . ALA A 1 96 ? -3.238 12.929 5.280 1.00 69.31 96 ALA A C 1
ATOM 709 O O . ALA A 1 96 ? -2.742 13.864 5.904 1.00 69.31 96 ALA A O 1
ATOM 710 N N . ASP A 1 97 ? -3.927 11.943 5.861 1.00 76.12 97 ASP A N 1
ATOM 711 C CA . ASP A 1 97 ? -4.139 11.812 7.304 1.00 76.12 97 ASP A CA 1
ATOM 712 C C . ASP A 1 97 ? -4.770 10.441 7.633 1.00 76.12 97 ASP A C 1
ATOM 714 O O . ASP A 1 97 ? -5.959 10.234 7.346 1.00 76.12 97 ASP A O 1
ATOM 718 N N . PRO A 1 98 ? -3.998 9.546 8.285 1.00 74.94 98 PRO A N 1
ATOM 719 C CA . PRO A 1 98 ? -4.401 8.275 8.854 1.00 74.94 98 PRO A CA 1
ATOM 720 C C . PRO A 1 98 ? -5.847 8.166 9.307 1.00 74.94 98 PRO A C 1
ATOM 722 O O . PRO A 1 98 ? -6.714 7.446 8.805 1.00 74.94 98 PRO A O 1
ATOM 725 N N . ALA A 1 99 ? -6.020 8.976 10.346 1.00 75.94 99 ALA A N 1
ATOM 726 C CA . ALA A 1 99 ? -7.122 9.000 11.274 1.00 75.94 99 ALA A CA 1
ATOM 727 C C . ALA A 1 99 ? -8.324 9.743 10.700 1.00 75.94 99 ALA A C 1
ATOM 729 O O . ALA A 1 99 ? -9.441 9.527 11.152 1.00 75.94 99 ALA A O 1
ATOM 730 N N . LYS A 1 100 ? -8.140 10.599 9.691 1.00 81.12 100 LYS A N 1
ATOM 731 C CA . LYS A 1 100 ? -9.283 11.151 8.947 1.00 81.12 100 LYS A CA 1
ATOM 732 C C . LYS A 1 100 ? -9.790 10.191 7.888 1.00 81.12 100 LYS A C 1
ATOM 734 O O . LYS A 1 100 ? -10.989 10.164 7.629 1.00 81.12 100 LYS A O 1
ATOM 739 N N . GLN A 1 101 ? -8.888 9.446 7.258 1.00 87.94 101 GLN A N 1
ATOM 740 C CA . GLN A 1 101 ? -9.250 8.581 6.147 1.00 87.94 101 GLN A CA 1
ATOM 741 C C . GLN A 1 101 ? -9.992 7.326 6.627 1.00 87.94 101 GLN A C 1
ATOM 743 O O . GLN A 1 101 ? -11.009 6.976 6.035 1.00 87.94 101 GLN A O 1
ATOM 748 N N . PHE A 1 102 ? -9.521 6.683 7.700 1.00 93.31 102 PHE A N 1
ATOM 749 C CA . PHE A 1 102 ? -10.162 5.511 8.308 1.00 93.31 102 PHE A CA 1
ATOM 750 C C . PHE A 1 102 ? -10.213 5.667 9.840 1.00 93.31 102 PHE A C 1
ATOM 752 O O . PHE A 1 102 ? -9.421 5.053 10.552 1.00 93.31 102 PHE A O 1
ATOM 759 N N . PRO A 1 103 ? -11.128 6.501 10.370 1.00 92.00 103 PRO A N 1
ATOM 760 C CA . PRO A 1 103 ? -11.103 6.954 11.768 1.00 92.00 103 PRO A CA 1
ATOM 761 C C . PRO A 1 103 ? -11.304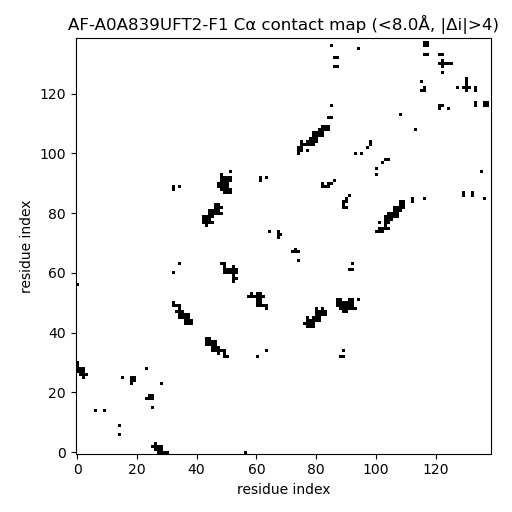 5.857 12.816 1.00 92.00 103 PRO A C 1
ATOM 763 O O . PRO A 1 103 ? -10.964 6.051 13.979 1.00 92.00 103 PRO A O 1
ATOM 766 N N . SER A 1 104 ? -11.884 4.725 12.424 1.00 93.50 104 SER A N 1
ATOM 767 C CA . SER A 1 104 ? -12.194 3.606 13.319 1.00 93.50 104 SER A CA 1
ATOM 768 C C . SER A 1 104 ? -11.282 2.400 13.110 1.00 93.50 104 SER A C 1
ATOM 770 O O . SER A 1 104 ? -11.492 1.371 13.751 1.00 93.50 104 SER A O 1
ATOM 772 N N . ALA A 1 105 ? -10.304 2.504 12.205 1.00 96.31 105 ALA A N 1
ATOM 773 C CA . ALA A 1 105 ? -9.468 1.380 11.830 1.00 96.31 105 ALA A CA 1
ATOM 774 C C . ALA A 1 105 ? -8.198 1.294 12.676 1.00 96.31 105 ALA A C 1
ATOM 776 O O . ALA A 1 105 ? -7.445 2.262 12.783 1.00 96.31 105 ALA A O 1
ATOM 777 N N . ASP A 1 106 ? -7.899 0.090 13.159 1.00 95.50 106 ASP A N 1
ATOM 778 C CA . ASP A 1 106 ? -6.540 -0.244 13.579 1.00 95.50 106 ASP A CA 1
ATOM 779 C C . ASP A 1 106 ? -5.630 -0.314 12.342 1.00 95.50 106 ASP A C 1
ATOM 781 O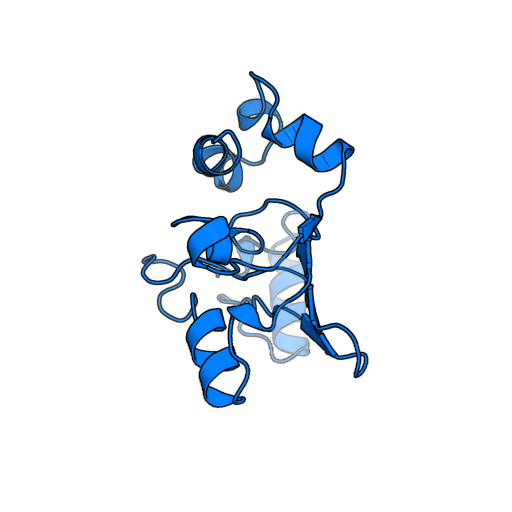 O . ASP A 1 106 ? -5.968 -0.968 11.348 1.00 95.50 106 ASP A O 1
ATOM 785 N N . LEU A 1 107 ? -4.463 0.333 12.400 1.00 94.12 107 LEU A N 1
ATOM 786 C CA . LEU A 1 107 ? -3.434 0.235 11.363 1.00 94.12 107 LEU A CA 1
ATOM 787 C C . LEU A 1 107 ? -2.452 -0.883 11.718 1.00 94.12 107 LEU A C 1
ATOM 789 O O . LEU A 1 107 ? -1.794 -0.835 12.756 1.00 94.12 107 LEU A O 1
ATOM 793 N N . ILE A 1 108 ? -2.340 -1.879 10.843 1.00 96.50 108 ILE A N 1
ATOM 794 C CA . ILE A 1 108 ? -1.497 -3.057 11.042 1.00 96.50 108 ILE A CA 1
ATOM 795 C C . ILE A 1 108 ? -0.383 -3.069 9.999 1.00 96.50 108 ILE A C 1
ATOM 797 O O . ILE A 1 108 ? -0.639 -3.015 8.795 1.00 96.50 108 ILE A O 1
ATOM 801 N N . LEU A 1 109 ? 0.854 -3.184 10.473 1.00 95.62 109 LEU A N 1
ATOM 802 C CA . LEU A 1 109 ? 2.059 -3.285 9.658 1.00 95.62 109 LEU A CA 1
ATOM 803 C C . LEU A 1 109 ? 3.030 -4.275 10.310 1.00 95.62 109 LEU A C 1
ATOM 805 O O . LEU A 1 109 ? 3.082 -4.393 11.534 1.00 95.62 109 LEU A O 1
ATOM 809 N N . SER A 1 110 ? 3.814 -4.976 9.493 1.00 97.50 110 SER A N 1
ATOM 810 C CA . SER A 1 110 ? 4.932 -5.786 9.984 1.00 97.50 110 SER A CA 1
ATOM 811 C C . SER A 1 110 ? 5.947 -4.921 10.736 1.00 97.50 110 SER A C 1
ATOM 813 O O . SER A 1 110 ? 6.371 -3.878 10.238 1.00 97.50 110 SER A O 1
ATOM 815 N N . GLU A 1 111 ? 6.404 -5.389 11.898 1.00 96.62 111 GLU A N 1
ATOM 816 C CA . GLU A 1 111 ? 7.464 -4.723 12.663 1.00 96.62 111 GLU A CA 1
ATOM 817 C C . GLU A 1 111 ? 8.752 -4.572 11.841 1.00 96.62 111 GLU A C 1
ATOM 819 O O . GLU A 1 111 ? 9.397 -3.529 11.887 1.00 96.62 111 GLU A O 1
ATOM 824 N N . ALA A 1 112 ? 9.098 -5.578 11.031 1.00 96.38 112 ALA A N 1
ATOM 825 C CA . ALA A 1 112 ? 10.286 -5.528 10.182 1.00 96.38 112 ALA A CA 1
ATOM 826 C C . ALA A 1 112 ? 10.186 -4.429 9.112 1.00 96.38 112 ALA A C 1
ATOM 828 O O . ALA A 1 112 ? 11.165 -3.733 8.851 1.00 96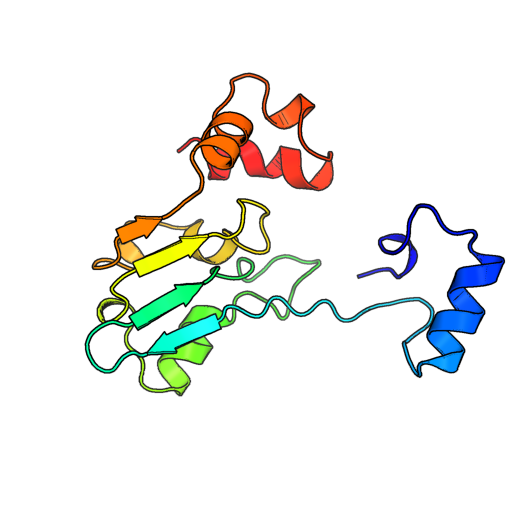.38 112 ALA A O 1
ATOM 829 N N . GLU A 1 113 ? 9.001 -4.244 8.526 1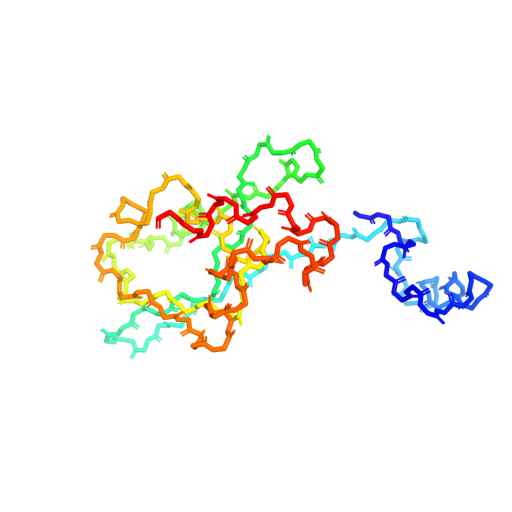.00 95.38 113 GLU A N 1
ATOM 830 C CA . GLU A 1 113 ? 8.768 -3.183 7.544 1.00 95.38 113 GLU A CA 1
ATOM 831 C C . GLU A 1 113 ? 8.833 -1.811 8.220 1.00 95.38 113 GLU A C 1
ATOM 833 O O . GLU A 1 113 ? 9.540 -0.916 7.755 1.00 95.38 113 GLU A O 1
ATOM 838 N N . LEU A 1 114 ? 8.181 -1.665 9.378 1.00 92.94 114 LEU A N 1
ATOM 839 C CA . LEU A 1 114 ? 8.253 -0.436 10.162 1.00 92.94 114 LEU A CA 1
ATOM 840 C C . LEU A 1 114 ? 9.703 -0.087 10.525 1.00 92.94 114 LEU A C 1
ATOM 842 O O . LEU A 1 114 ? 10.106 1.065 10.388 1.00 92.94 114 LEU A O 1
ATOM 846 N N . ALA A 1 115 ? 10.503 -1.071 10.937 1.00 94.56 115 ALA A N 1
ATOM 847 C CA . ALA A 1 115 ? 11.902 -0.869 11.297 1.00 94.56 115 ALA A CA 1
ATOM 848 C C . ALA A 1 115 ? 12.755 -0.381 10.116 1.00 94.56 115 ALA A C 1
ATOM 850 O O . ALA A 1 115 ? 13.657 0.431 10.320 1.00 94.56 115 ALA A O 1
ATOM 851 N N . ILE A 1 116 ? 12.478 -0.839 8.889 1.00 94.62 116 ILE A N 1
ATOM 852 C CA . ILE A 1 116 ? 13.177 -0.370 7.684 1.00 94.62 116 ILE A CA 1
ATOM 853 C C . ILE A 1 116 ? 12.795 1.076 7.376 1.00 94.62 116 ILE A C 1
ATOM 855 O O . ILE A 1 116 ? 13.677 1.915 7.210 1.00 94.62 116 ILE A O 1
ATOM 859 N N . TRP A 1 117 ? 11.498 1.382 7.308 1.00 93.88 117 TRP A N 1
ATOM 860 C CA . TRP A 1 117 ? 11.027 2.709 6.899 1.00 93.88 117 TRP A CA 1
ATOM 861 C C . TRP A 1 117 ? 11.252 3.783 7.964 1.00 93.88 117 TRP A C 1
ATOM 863 O O . TRP A 1 117 ? 11.461 4.950 7.630 1.00 93.88 117 TRP A O 1
ATOM 873 N N . ASN A 1 118 ? 11.264 3.398 9.239 1.00 91.94 118 ASN A N 1
ATOM 874 C CA . ASN A 1 118 ? 11.493 4.307 10.357 1.00 91.94 118 ASN A CA 1
ATOM 875 C C . ASN A 1 118 ? 12.975 4.439 10.753 1.00 91.94 118 ASN A C 1
ATOM 877 O O . ASN A 1 118 ? 13.297 5.162 11.695 1.00 91.94 118 ASN A O 1
ATOM 881 N N . SER A 1 119 ? 13.902 3.754 10.069 1.00 94.31 119 SER A N 1
ATOM 882 C CA . SER A 1 119 ? 15.322 3.900 10.388 1.00 94.31 119 SER A CA 1
ATOM 883 C C . SER A 1 119 ? 15.876 5.249 9.896 1.00 94.31 119 SER A C 1
ATOM 885 O O . SER A 1 119 ? 15.464 5.740 8.841 1.00 94.31 119 SER A O 1
ATOM 887 N N . PRO A 1 120 ? 16.855 5.856 10.597 1.00 92.88 120 PRO A N 1
ATOM 888 C CA . PRO A 1 120 ? 17.448 7.135 10.179 1.00 92.88 120 PRO A CA 1
ATOM 889 C C . PRO A 1 120 ? 18.060 7.106 8.770 1.00 92.88 120 PRO A C 1
ATOM 891 O O . PRO A 1 120 ? 18.155 8.126 8.095 1.00 92.88 120 PRO A O 1
ATOM 894 N N . ASP A 1 121 ? 18.475 5.923 8.326 1.00 94.75 121 ASP A N 1
ATOM 895 C CA . ASP A 1 121 ? 19.098 5.634 7.039 1.00 94.75 121 ASP A CA 1
ATOM 896 C C . ASP A 1 121 ? 18.144 4.948 6.039 1.00 94.75 121 ASP A C 1
ATOM 898 O O . ASP A 1 121 ? 18.615 4.402 5.039 1.00 94.75 121 ASP A O 1
ATOM 902 N N . ALA A 1 122 ? 16.824 4.969 6.271 1.00 94.56 122 ALA A N 1
ATOM 903 C CA . ALA A 1 122 ? 15.822 4.273 5.450 1.00 94.56 122 ALA A CA 1
ATOM 904 C C . ALA A 1 122 ? 15.984 4.535 3.942 1.00 94.56 122 ALA A C 1
ATOM 906 O O . ALA A 1 122 ? 15.972 3.607 3.134 1.00 94.56 122 ALA A O 1
ATOM 907 N N . ALA A 1 123 ? 16.247 5.788 3.555 1.00 93.38 123 ALA A N 1
ATOM 908 C CA . ALA A 1 123 ? 16.449 6.181 2.160 1.00 93.38 123 ALA A CA 1
ATOM 909 C C . ALA A 1 123 ? 17.619 5.451 1.467 1.00 93.38 123 ALA A C 1
ATOM 911 O O . ALA A 1 123 ? 17.604 5.295 0.251 1.00 93.38 123 ALA A O 1
ATOM 912 N N . SER A 1 124 ? 18.622 4.991 2.223 1.00 94.56 124 SER A N 1
ATOM 913 C CA . SER A 1 124 ? 19.757 4.221 1.689 1.00 94.56 124 SER A CA 1
ATOM 914 C C . SER A 1 124 ? 19.457 2.728 1.518 1.00 94.56 124 SER A C 1
ATOM 916 O O . SER A 1 124 ? 20.136 2.046 0.753 1.00 94.56 124 SER A O 1
ATOM 918 N N . LYS A 1 125 ? 18.438 2.222 2.222 1.00 93.00 125 LYS A N 1
ATOM 919 C CA . LYS A 1 125 ? 18.011 0.815 2.207 1.00 93.00 125 LYS A CA 1
ATOM 920 C C . LYS A 1 125 ? 16.929 0.537 1.168 1.00 93.00 125 LYS A C 1
ATOM 922 O O . LYS A 1 125 ? 16.701 -0.616 0.813 1.00 93.00 125 LYS A O 1
ATOM 927 N N . LEU A 1 126 ? 16.260 1.585 0.695 1.00 92.62 126 LEU A N 1
ATOM 928 C CA . LEU A 1 126 ? 15.167 1.501 -0.262 1.00 92.62 126 LEU A CA 1
ATOM 929 C C . LEU A 1 126 ? 15.649 1.795 -1.688 1.00 92.62 126 LEU A C 1
ATOM 931 O O . LEU A 1 126 ? 16.598 2.558 -1.890 1.00 92.62 126 LEU A O 1
ATOM 935 N N . PRO A 1 127 ? 14.970 1.249 -2.712 1.00 88.56 127 PRO A N 1
ATOM 936 C CA . PRO A 1 127 ? 15.158 1.705 -4.080 1.00 88.56 127 PRO A CA 1
ATOM 937 C C . PRO A 1 127 ? 14.965 3.221 -4.182 1.00 88.56 127 PRO A C 1
ATOM 939 O O . PRO A 1 127 ? 14.083 3.781 -3.534 1.00 88.56 127 PRO A O 1
ATOM 942 N N . LYS A 1 128 ? 15.733 3.886 -5.055 1.00 88.50 128 LYS A N 1
ATOM 943 C CA . LYS A 1 128 ? 15.701 5.354 -5.206 1.00 88.50 128 LYS A CA 1
ATOM 944 C C . LYS A 1 128 ? 14.282 5.920 -5.361 1.00 88.50 128 LYS A C 1
ATOM 946 O O . LYS A 1 128 ? 13.968 6.940 -4.766 1.00 88.50 128 LYS A O 1
ATOM 951 N N . TRP A 1 129 ? 13.431 5.241 -6.131 1.00 85.00 129 TRP A N 1
ATOM 952 C CA . TRP A 1 129 ? 12.049 5.661 -6.373 1.00 85.00 129 TRP A CA 1
ATOM 953 C C . TRP A 1 129 ? 11.151 5.569 -5.128 1.00 85.00 129 TRP A C 1
ATOM 955 O O . TRP A 1 129 ? 10.173 6.299 -5.038 1.00 85.00 129 TRP A O 1
ATOM 965 N N . ALA A 1 130 ? 11.469 4.693 -4.171 1.00 88.50 130 ALA A N 1
ATOM 966 C CA . ALA A 1 130 ? 10.746 4.547 -2.910 1.00 88.50 130 ALA A CA 1
ATOM 967 C C . ALA A 1 130 ? 11.327 5.454 -1.813 1.00 88.50 130 ALA A C 1
ATOM 969 O O . ALA A 1 130 ? 10.587 5.965 -0.977 1.00 88.50 130 ALA A O 1
ATOM 970 N N . ALA A 1 131 ? 12.641 5.700 -1.842 1.00 91.19 131 ALA A N 1
ATOM 971 C CA . ALA A 1 131 ? 13.352 6.522 -0.864 1.00 91.19 131 ALA A CA 1
ATOM 972 C C . ALA A 1 131 ? 12.787 7.950 -0.738 1.00 91.19 131 ALA A C 1
ATOM 974 O O . ALA A 1 131 ? 12.744 8.503 0.360 1.00 91.19 131 ALA A O 1
ATOM 975 N N . GLU A 1 132 ? 12.295 8.529 -1.838 1.00 87.25 132 GLU A N 1
ATOM 976 C CA . GLU A 1 132 ? 11.648 9.853 -1.858 1.00 87.25 132 GLU A CA 1
ATOM 977 C C . GLU A 1 132 ? 10.389 9.922 -0.976 1.00 87.25 132 GLU A C 1
ATOM 979 O O . GLU A 1 132 ? 9.990 10.999 -0.535 1.00 87.25 132 GLU A O 1
ATOM 984 N N . PHE A 1 133 ? 9.792 8.770 -0.666 1.00 85.81 133 PHE A N 1
ATOM 985 C CA . PHE A 1 133 ? 8.576 8.653 0.131 1.00 85.81 133 PHE A CA 1
ATOM 986 C C . PHE A 1 133 ? 8.842 8.310 1.599 1.00 85.81 133 PHE A C 1
ATOM 988 O O . PHE A 1 133 ? 7.900 8.245 2.379 1.00 85.81 133 PHE A O 1
ATOM 995 N N . VAL A 1 134 ? 10.094 8.149 2.034 1.00 90.25 134 VAL A N 1
ATOM 996 C CA . VAL A 1 134 ? 10.424 7.900 3.453 1.00 90.25 134 VAL A CA 1
ATOM 997 C C . VAL A 1 134 ? 9.798 8.932 4.412 1.00 90.25 134 VAL A C 1
ATOM 999 O O . VAL A 1 134 ? 9.166 8.511 5.385 1.00 90.25 134 VAL A O 1
ATOM 1002 N N . PRO A 1 135 ? 9.845 10.258 4.144 1.00 87.75 135 PRO A N 1
ATOM 1003 C CA . PRO A 1 135 ? 9.261 11.264 5.044 1.00 87.75 135 PRO A CA 1
ATOM 1004 C C . PRO A 1 135 ? 7.735 11.182 5.193 1.00 87.75 135 PRO A C 1
ATOM 1006 O O . PRO A 1 135 ? 7.135 11.914 5.978 1.00 87.75 135 PRO A O 1
ATOM 1009 N N . MET A 1 136 ? 7.074 10.370 4.375 1.00 80.06 136 MET A N 1
ATOM 1010 C CA . MET A 1 136 ? 5.643 10.106 4.452 1.00 80.06 136 MET A CA 1
ATOM 1011 C C . MET A 1 136 ? 5.307 9.090 5.543 1.00 80.06 136 MET A C 1
ATOM 1013 O O . MET A 1 136 ? 4.244 9.186 6.144 1.00 80.06 136 MET A O 1
ATOM 1017 N N . VAL A 1 137 ? 6.210 8.134 5.781 1.00 83.12 137 VAL A N 1
ATOM 1018 C CA . VAL A 1 137 ? 6.020 7.019 6.718 1.00 83.12 137 VAL A CA 1
ATOM 1019 C C . VAL A 1 137 ? 6.542 7.368 8.112 1.00 83.12 137 VAL A C 1
ATOM 1021 O O . VAL A 1 137 ? 5.968 6.934 9.099 1.00 83.12 137 VAL A O 1
ATOM 1024 N N . GLN A 1 138 ? 7.589 8.192 8.207 1.00 83.81 138 GLN A N 1
ATOM 1025 C CA . GLN A 1 138 ? 8.221 8.605 9.473 1.00 83.81 138 GLN A CA 1
ATOM 1026 C C . GLN A 1 138 ? 7.440 9.673 10.272 1.00 83.81 138 GLN A C 1
ATOM 1028 O O . GLN A 1 138 ? 8.018 10.321 11.144 1.00 83.81 138 GLN A O 1
ATOM 1033 N N . ARG A 1 139 ? 6.173 9.928 9.934 1.00 66.50 139 ARG A N 1
ATOM 1034 C CA . ARG A 1 139 ? 5.375 11.009 10.536 1.00 66.50 139 ARG A CA 1
ATOM 1035 C C . ARG A 1 139 ? 4.711 10.602 11.840 1.00 66.50 139 ARG A C 1
ATOM 1037 O O . ARG A 1 139 ? 4.293 9.430 11.941 1.00 66.50 139 ARG A O 1
#

InterPro domains:
  IPR001279 Metallo-beta-lactamase [PF00753] (31-94)
  IPR036866 Ribonuclease Z/Hydroxyacylglutathione hydrolase-like [G3DSA:3.60.15.10] (1-139)
  IPR036866 Ribonuclease Z/Hydroxyacylglutathione hydrolase-like [SSF56281] (22-126)
  IPR051013 N-acyl homoserine lactonase-like [PTHR42978] (20-124)

Nearest PDB structures (foldseek):
  7y7u-assembly1_B  TM=8.442E-01  e=2.125E-09  Labrenzia sp. VG12
  1p9e-assembly1_A  TM=8.772E-01  e=7.176E-09  Pseudomonas sp. WBC-3
  5hif-assembly1_B  TM=8.217E-01  e=1.054E-08  synthetic construct
  4o98-assembly1_A  TM=8.531E-01  e=2.754E-08  Ectopseudomonas oleovorans
  4xuk-assembly1_B  TM=7.662E-01  e=8.182E-08  Acinetobacter sp. NBRC 100985